Protein AF-A0A919SWR2-F1 (afdb_monomer)

Mean predicted aligned error: 5.33 Å

Sequence (78 aa):
MGDLKAGGVVHVGRAASVQFTGPASFDFRIIAVDSRPTYNGWVWLDGYQLDRRGQAQHRRRIFVCAAGLRPAVIPETA

Nearest PDB structures (foldseek):
  7yta-assembly3_C  TM=5.351E-01  e=4.157E-02  Nicotiana tabacum
  6rk3-assembly1_A  TM=5.649E-01  e=2.107E-01  Staphylococcus aureus
  4v93-assembly1_C2  TM=3.807E-01  e=2.631E+00  Lumbricus terrestris
  4u8u-assembly1_O  TM=3.973E-01  e=4.799E+00  Glossoscolex paulistus
  5m3l-assembly1_O  TM=3.340E-01  e=6.481E+00  Lumbricus terrestris

Radius of gyration: 11.74 Å; Cα contacts (8 Å, |Δi|>4): 171; chains: 1; bounding box: 32×23×30 Å

Organism: NCBI:txid113560

Foldseek 3Di:
DPDPDQQFKKWDEVLFPVCCHDPNIFIWGFHDKDPPCPDPQKTKTWTFTADLQRDGDDTDIDITRNVSIGGDDHPDPD

Secondary structure (DSSP, 8-state):
-----TT-EEEE-TTT-GGG-GGG-EEEEEEEEE---SSTTEEEEEEEEE-TTS-EEEEEEEEEEGGG-EE--PPP--

Structure (mmCIF, N/CA/C/O backbone):
data_AF-A0A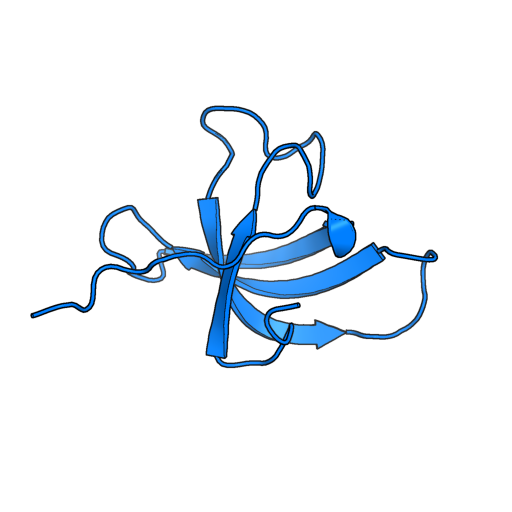919SWR2-F1
#
_entry.id   AF-A0A919SWR2-F1
#
loop_
_atom_site.group_PDB
_atom_site.id
_atom_site.type_symbol
_atom_site.label_atom_id
_atom_site.label_alt_id
_atom_site.label_comp_id
_atom_site.label_asym_id
_atom_site.label_entity_id
_atom_site.label_seq_id
_atom_site.pdbx_PDB_ins_code
_atom_site.Cartn_x
_atom_site.Cartn_y
_atom_site.Cartn_z
_atom_site.occupancy
_atom_site.B_iso_or_equiv
_atom_site.auth_seq_id
_atom_site.auth_comp_id
_atom_site.auth_asym_id
_atom_site.auth_atom_id
_atom_site.pdbx_PDB_model_num
ATOM 1 N N . MET A 1 1 ? -0.969 -14.847 -5.400 1.00 43.97 1 MET A N 1
ATOM 2 C CA . MET A 1 1 ? -0.618 -13.415 -5.317 1.00 43.97 1 MET A CA 1
ATOM 3 C C . MET A 1 1 ? -1.945 -12.676 -5.291 1.00 43.97 1 MET A C 1
ATOM 5 O O . MET A 1 1 ? -2.651 -12.777 -6.279 1.00 43.97 1 MET A O 1
ATOM 9 N N . GLY A 1 2 ? -2.376 -12.106 -4.161 1.00 52.66 2 GLY A N 1
ATOM 10 C CA . GLY A 1 2 ? -3.673 -11.414 -4.121 1.00 52.66 2 GLY A CA 1
ATOM 11 C C . GLY A 1 2 ? -3.660 -10.273 -5.133 1.00 52.66 2 GLY A C 1
ATOM 12 O O . GLY A 1 2 ? -2.720 -9.480 -5.114 1.00 52.66 2 GLY A O 1
ATOM 13 N N . ASP A 1 3 ? -4.622 -10.250 -6.054 1.00 65.62 3 ASP A N 1
ATOM 14 C CA . ASP A 1 3 ? -4.642 -9.286 -7.152 1.00 65.62 3 ASP A CA 1
ATOM 15 C C . ASP A 1 3 ? -4.571 -7.858 -6.603 1.00 65.62 3 ASP A C 1
ATOM 17 O O . ASP A 1 3 ? -5.463 -7.414 -5.875 1.00 65.62 3 ASP A O 1
ATOM 21 N N . LEU A 1 4 ? -3.508 -7.130 -6.950 1.00 84.31 4 LEU A N 1
ATOM 22 C CA . LEU A 1 4 ? -3.436 -5.688 -6.740 1.00 84.31 4 LEU A CA 1
ATOM 23 C C . LEU A 1 4 ? -4.452 -5.042 -7.681 1.00 84.31 4 LEU A C 1
ATOM 25 O O . LEU A 1 4 ? -4.150 -4.724 -8.828 1.00 84.31 4 LEU A O 1
ATOM 29 N N . LYS A 1 5 ? -5.684 -4.907 -7.199 1.00 88.62 5 LYS A N 1
ATOM 30 C CA . LYS A 1 5 ? -6.821 -4.356 -7.934 1.00 88.62 5 LYS A CA 1
ATOM 31 C C . LYS A 1 5 ? -7.617 -3.408 -7.053 1.00 88.62 5 LYS A C 1
ATOM 33 O O . LYS A 1 5 ? -7.541 -3.470 -5.826 1.00 88.62 5 LYS A O 1
A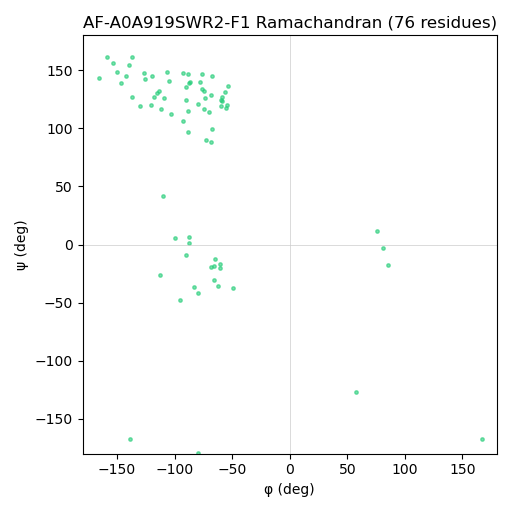TOM 38 N N . ALA A 1 6 ? -8.417 -2.560 -7.688 1.00 89.62 6 ALA A N 1
ATOM 39 C CA . ALA A 1 6 ? -9.381 -1.727 -6.985 1.00 89.62 6 ALA A CA 1
ATOM 40 C C . ALA A 1 6 ? -10.297 -2.584 -6.088 1.00 89.62 6 ALA A C 1
ATOM 42 O O . ALA A 1 6 ? -10.743 -3.661 -6.483 1.00 89.62 6 ALA A O 1
ATOM 43 N N . GLY A 1 7 ? -10.538 -2.117 -4.864 1.00 89.62 7 GLY A N 1
ATOM 44 C CA . GLY A 1 7 ? -11.272 -2.832 -3.818 1.00 89.62 7 GLY A CA 1
ATOM 45 C C . GLY A 1 7 ? -10.420 -3.799 -2.989 1.00 89.62 7 GLY A C 1
ATOM 46 O O . GLY A 1 7 ? -10.826 -4.157 -1.886 1.00 89.62 7 GLY A O 1
ATOM 47 N N . GLY A 1 8 ? -9.231 -4.187 -3.463 1.00 91.19 8 GLY A N 1
ATOM 48 C CA . GLY A 1 8 ? -8.303 -5.018 -2.700 1.00 91.19 8 GLY A CA 1
ATOM 49 C C . GLY A 1 8 ? -7.736 -4.275 -1.490 1.00 91.19 8 GLY A C 1
ATOM 50 O O . GLY A 1 8 ? -7.486 -3.069 -1.555 1.00 91.19 8 GLY A O 1
ATOM 51 N N . VAL A 1 9 ? -7.514 -4.993 -0.388 1.00 93.25 9 VAL A N 1
ATOM 52 C CA . VAL A 1 9 ? -6.862 -4.441 0.805 1.00 93.25 9 VAL A CA 1
ATOM 53 C C . VAL A 1 9 ? -5.563 -5.182 1.074 1.00 93.25 9 VAL A C 1
ATOM 55 O O . VAL A 1 9 ? -5.523 -6.413 1.136 1.00 93.25 9 VAL A O 1
ATOM 58 N N . VAL A 1 10 ? -4.490 -4.412 1.210 1.00 93.56 10 VAL A N 1
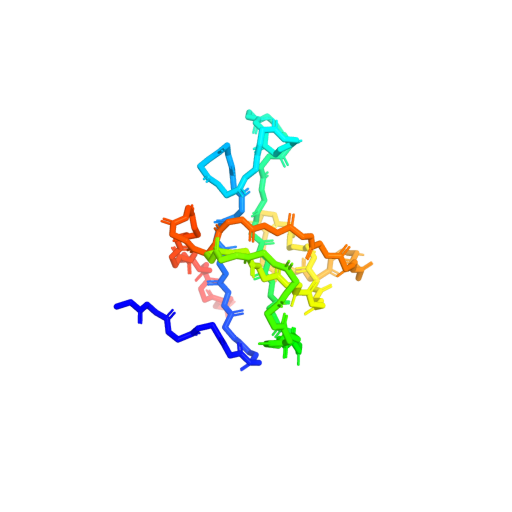ATOM 59 C CA . VAL A 1 10 ? -3.136 -4.920 1.415 1.00 93.56 10 VAL A CA 1
ATOM 60 C C . VAL A 1 10 ? -2.511 -4.297 2.649 1.00 93.56 10 VAL A C 1
ATOM 62 O O . VAL A 1 10 ? -2.690 -3.113 2.918 1.00 93.56 10 VAL A O 1
ATOM 65 N N . HIS A 1 11 ? -1.741 -5.090 3.378 1.00 94.00 11 HIS A N 1
ATOM 66 C CA . HIS A 1 11 ? -0.895 -4.614 4.449 1.00 94.00 11 HIS A CA 1
ATOM 67 C C . HIS A 1 11 ? 0.388 -4.024 3.859 1.00 94.00 11 HIS A C 1
ATOM 69 O O . HIS A 1 11 ? 1.151 -4.710 3.164 1.00 94.00 11 HIS A O 1
ATOM 75 N N . VAL A 1 12 ? 0.624 -2.747 4.147 1.00 94.50 12 VAL A N 1
ATOM 76 C CA . VAL A 1 12 ? 1.801 -1.991 3.728 1.00 94.50 12 VAL A CA 1
ATOM 77 C C . VAL A 1 12 ? 2.741 -1.873 4.921 1.00 94.50 12 VAL A C 1
ATOM 79 O O . VAL A 1 12 ? 2.451 -1.193 5.904 1.00 94.50 12 VAL A O 1
ATOM 82 N N . GLY A 1 13 ? 3.888 -2.540 4.821 1.00 93.38 13 GLY A N 1
ATOM 83 C CA . GLY A 1 13 ? 4.912 -2.544 5.862 1.00 93.38 13 GLY A CA 1
ATOM 84 C C . GLY A 1 13 ? 6.326 -2.447 5.294 1.00 93.38 13 GLY A C 1
ATOM 85 O O . GLY A 1 13 ? 6.518 -2.218 4.098 1.00 93.38 13 GLY A O 1
ATOM 86 N N . ARG A 1 14 ? 7.331 -2.704 6.139 1.00 93.31 14 ARG A N 1
ATOM 87 C CA . ARG A 1 14 ? 8.764 -2.617 5.787 1.00 93.31 14 ARG A CA 1
ATOM 88 C C . ARG A 1 14 ? 9.143 -3.345 4.491 1.00 93.31 14 ARG A C 1
ATOM 90 O O . ARG A 1 14 ? 9.995 -2.860 3.756 1.00 93.31 14 ARG A O 1
ATOM 97 N N . ALA A 1 15 ? 8.534 -4.501 4.219 1.00 91.38 15 ALA A N 1
ATOM 98 C CA . ALA A 1 15 ? 8.810 -5.281 3.012 1.00 91.38 15 ALA A CA 1
ATOM 99 C C . ALA A 1 15 ? 8.374 -4.556 1.725 1.00 91.38 15 ALA A C 1
ATOM 101 O O . ALA A 1 15 ? 8.996 -4.738 0.683 1.00 91.38 15 ALA A O 1
ATOM 102 N N . ALA A 1 16 ? 7.327 -3.729 1.800 1.00 92.00 16 ALA A N 1
ATOM 103 C CA . ALA A 1 16 ? 6.817 -2.941 0.683 1.00 92.00 16 ALA A CA 1
ATOM 104 C C . ALA A 1 16 ? 7.601 -1.629 0.506 1.00 92.00 16 ALA A C 1
ATOM 106 O O . ALA A 1 16 ? 7.833 -1.192 -0.617 1.00 92.00 16 ALA A O 1
ATOM 107 N N . SER A 1 17 ? 8.024 -0.996 1.603 1.00 91.44 17 SER A N 1
ATOM 108 C CA . SER A 1 17 ? 8.961 0.134 1.599 1.00 91.44 17 SER A CA 1
ATOM 109 C C . SER A 1 17 ? 9.488 0.384 3.012 1.00 91.44 17 SER A C 1
ATOM 111 O O . SER A 1 17 ? 8.746 0.293 3.991 1.00 91.44 17 SER A O 1
ATOM 113 N N . VAL A 1 18 ? 10.762 0.769 3.129 1.00 88.19 18 VAL A N 1
ATOM 114 C CA . VAL A 1 18 ? 11.406 1.089 4.418 1.00 88.19 18 VAL A CA 1
ATOM 115 C C . VAL A 1 18 ? 10.737 2.252 5.160 1.00 88.19 18 VAL A C 1
ATOM 117 O O . VAL A 1 18 ? 10.866 2.349 6.377 1.00 88.19 18 VAL A O 1
ATOM 120 N N . GLN A 1 19 ? 9.979 3.091 4.447 1.00 89.88 19 GLN A N 1
ATOM 121 C CA . GLN A 1 19 ? 9.227 4.214 5.015 1.00 89.88 19 GLN A CA 1
ATOM 122 C C . GLN A 1 19 ? 8.048 3.762 5.898 1.00 89.88 19 GLN A C 1
ATOM 124 O O . GLN A 1 19 ? 7.575 4.534 6.726 1.00 89.88 19 GLN A O 1
ATOM 129 N N . PHE A 1 20 ? 7.590 2.513 5.761 1.00 89.81 20 PHE A N 1
ATOM 130 C CA . PHE A 1 20 ? 6.414 1.975 6.458 1.00 89.81 20 PHE 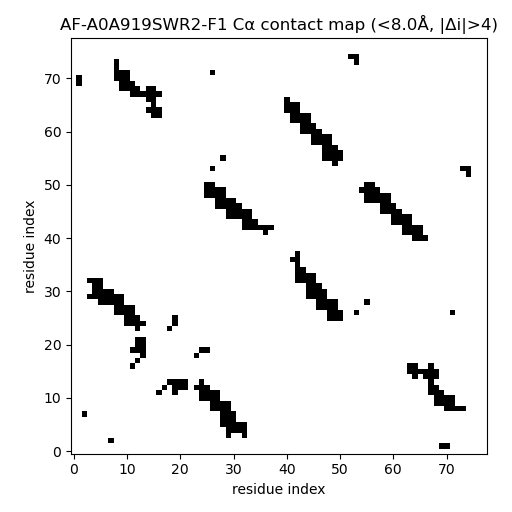A CA 1
ATOM 131 C C . PHE A 1 20 ? 6.796 0.929 7.516 1.00 89.81 20 PHE A C 1
ATOM 133 O O . PHE A 1 20 ? 6.185 -0.132 7.630 1.00 89.81 20 PHE A O 1
ATOM 140 N N . THR A 1 21 ? 7.866 1.182 8.272 1.00 88.00 21 THR A N 1
ATOM 141 C CA . THR A 1 21 ? 8.343 0.258 9.312 1.00 88.00 21 THR A CA 1
ATOM 142 C C . THR A 1 21 ? 7.673 0.505 10.670 1.00 88.00 21 THR A C 1
ATOM 144 O O . THR A 1 21 ? 7.363 1.640 11.033 1.00 88.00 21 THR A O 1
ATOM 147 N N . GLY A 1 22 ? 7.469 -0.564 11.446 1.00 88.12 22 GLY A N 1
ATOM 148 C CA . GLY A 1 22 ? 6.956 -0.488 12.816 1.00 88.12 22 GLY A CA 1
ATOM 149 C C . GLY A 1 22 ? 5.585 0.207 12.913 1.00 88.12 22 GLY A C 1
ATOM 150 O O . GLY A 1 22 ? 4.666 -0.192 12.191 1.00 88.12 22 GLY A O 1
ATOM 151 N N . PRO A 1 23 ? 5.426 1.243 13.764 1.00 88.31 23 PRO A N 1
ATOM 152 C CA . PRO A 1 23 ? 4.159 1.967 13.935 1.00 88.31 23 PRO A CA 1
ATOM 153 C C . PRO A 1 23 ? 3.630 2.650 12.666 1.00 88.31 23 PRO A C 1
ATOM 155 O O . PRO A 1 23 ? 2.461 3.017 12.622 1.00 88.31 23 PRO A O 1
ATOM 158 N N . ALA A 1 24 ? 4.480 2.834 11.650 1.00 88.19 24 ALA A N 1
ATOM 159 C CA . ALA A 1 24 ? 4.109 3.434 10.372 1.00 88.19 24 ALA A CA 1
ATOM 160 C C . ALA A 1 24 ? 3.559 2.418 9.352 1.00 88.19 24 ALA A C 1
ATOM 162 O O . ALA A 1 24 ? 3.256 2.809 8.226 1.00 88.19 24 ALA A O 1
ATOM 163 N N . SER A 1 25 ? 3.453 1.134 9.711 1.00 92.25 25 SER A N 1
ATOM 164 C CA . SER A 1 25 ? 2.756 0.131 8.895 1.00 92.25 25 SER A CA 1
ATOM 165 C C . SER A 1 25 ? 1.238 0.276 9.022 1.00 92.25 25 SER A C 1
ATOM 167 O O . SER A 1 25 ? 0.725 0.682 10.066 1.00 92.25 25 SER A O 1
ATOM 169 N N . PHE A 1 26 ? 0.508 -0.022 7.950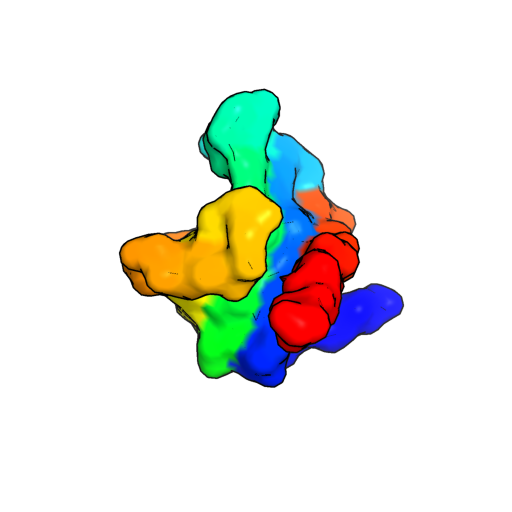 1.00 92.94 26 PHE A N 1
ATOM 170 C CA . PHE A 1 26 ? -0.947 0.127 7.916 1.00 92.94 26 PHE A CA 1
ATOM 171 C C . PHE A 1 26 ? -1.588 -0.741 6.836 1.00 92.94 26 PHE A C 1
ATOM 173 O O . PHE A 1 26 ? -0.939 -1.138 5.869 1.00 92.94 26 PHE A O 1
ATOM 180 N N . ASP A 1 27 ? -2.891 -0.970 6.975 1.00 94.12 27 ASP A N 1
ATOM 181 C CA . ASP A 1 27 ? -3.696 -1.591 5.929 1.00 94.12 27 ASP A CA 1
ATOM 182 C C . ASP A 1 27 ? -4.196 -0.532 4.949 1.00 94.12 27 ASP A C 1
ATOM 184 O O . ASP A 1 27 ? -4.568 0.583 5.327 1.00 94.12 27 ASP A O 1
ATOM 188 N N . PHE A 1 28 ? -4.173 -0.870 3.667 1.00 94.69 28 PHE A N 1
ATOM 189 C CA . PHE A 1 28 ? -4.425 0.058 2.581 1.00 94.69 28 PHE A CA 1
ATOM 190 C C . PHE A 1 28 ? -5.449 -0.510 1.611 1.00 94.69 28 PHE A C 1
ATOM 192 O O . PHE A 1 28 ? -5.218 -1.552 0.995 1.00 94.69 28 PHE A O 1
ATOM 199 N N . ARG A 1 29 ? -6.576 0.189 1.455 1.00 94.88 29 ARG A N 1
ATOM 200 C CA . ARG A 1 29 ? -7.601 -0.150 0.465 1.00 94.88 29 ARG A CA 1
ATOM 201 C C . ARG A 1 29 ? -7.285 0.528 -0.855 1.00 94.88 29 ARG A C 1
ATOM 203 O O . ARG A 1 29 ? -7.338 1.752 -0.950 1.00 94.88 29 ARG A O 1
ATOM 210 N N . ILE A 1 30 ? -7.005 -0.278 -1.867 1.00 94.69 30 ILE A N 1
ATOM 211 C CA . ILE A 1 30 ? -6.665 0.158 -3.217 1.00 94.69 30 ILE A CA 1
ATOM 212 C C . ILE A 1 30 ? -7.933 0.655 -3.914 1.00 94.69 30 ILE A C 1
ATOM 214 O O . ILE A 1 30 ? -8.951 -0.033 -3.921 1.00 94.69 30 ILE A O 1
ATOM 218 N N . ILE A 1 31 ? -7.871 1.826 -4.543 1.00 94.94 31 ILE A N 1
ATOM 219 C CA . ILE A 1 31 ? -8.919 2.308 -5.461 1.00 94.94 31 ILE A CA 1
ATOM 220 C C . ILE A 1 31 ? -8.426 2.381 -6.902 1.00 94.94 31 ILE A C 1
ATOM 222 O O . ILE A 1 31 ? -9.222 2.252 -7.825 1.00 94.94 31 ILE A O 1
ATOM 226 N N . ALA A 1 32 ? -7.119 2.556 -7.099 1.00 93.00 32 ALA A N 1
ATOM 227 C CA . ALA A 1 32 ? -6.491 2.512 -8.408 1.00 93.00 32 ALA A CA 1
ATOM 228 C C . ALA A 1 32 ? -5.052 2.005 -8.298 1.00 93.00 32 ALA A C 1
ATOM 230 O O . ALA A 1 32 ? -4.359 2.242 -7.306 1.00 93.00 32 ALA A O 1
ATOM 231 N N . VAL A 1 33 ? -4.615 1.328 -9.355 1.00 90.94 33 VAL A N 1
ATOM 232 C CA . VAL A 1 33 ? -3.244 0.857 -9.538 1.00 90.94 33 VAL A CA 1
ATOM 233 C C . VAL A 1 33 ? -2.726 1.495 -10.812 1.00 90.94 33 VAL A C 1
ATOM 235 O O . VAL A 1 33 ? -3.315 1.304 -11.875 1.00 90.94 33 VAL A O 1
ATOM 238 N N . ASP A 1 34 ? -1.649 2.265 -10.707 1.00 88.56 34 ASP A N 1
ATOM 239 C CA . ASP A 1 34 ? -0.927 2.732 -11.885 1.00 88.56 34 ASP A CA 1
ATOM 240 C C . ASP A 1 34 ? 0.189 1.726 -12.177 1.00 88.56 34 ASP A C 1
ATOM 242 O O . ASP A 1 34 ? 1.172 1.612 -11.441 1.00 88.56 34 ASP A O 1
ATOM 246 N N . SER A 1 35 ? -0.033 0.944 -13.233 1.00 69.56 35 SER A N 1
ATOM 247 C CA . SER A 1 35 ? 0.842 -0.131 -13.693 1.00 69.56 35 SER A CA 1
ATOM 248 C C . SER A 1 35 ? 1.932 0.343 -14.653 1.00 69.56 35 SER A C 1
ATOM 250 O O . SER A 1 35 ? 2.649 -0.496 -15.204 1.00 69.56 35 SER A O 1
ATOM 252 N N . ARG A 1 36 ? 2.088 1.657 -14.880 1.00 78.00 36 ARG A N 1
ATOM 253 C CA . ARG A 1 36 ? 3.192 2.165 -15.701 1.00 78.00 36 ARG A CA 1
ATOM 254 C C . ARG A 1 36 ? 4.518 1.725 -15.073 1.00 78.00 36 ARG A C 1
ATOM 256 O O . ARG A 1 36 ? 4.766 2.040 -13.908 1.00 78.00 36 ARG A O 1
ATOM 263 N N . PRO A 1 37 ? 5.384 1.021 -15.819 1.00 63.03 37 PRO A N 1
ATOM 264 C CA . PRO A 1 37 ? 6.643 0.534 -15.283 1.00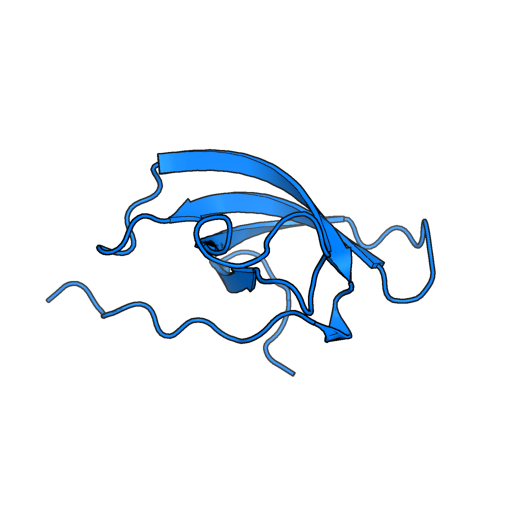 63.03 37 PRO A CA 1
ATOM 265 C C . PRO A 1 37 ? 7.605 1.713 -15.105 1.00 63.03 37 PRO A C 1
ATOM 267 O O . PRO A 1 37 ? 8.346 2.064 -16.016 1.00 63.03 37 PRO A O 1
ATOM 270 N N . THR A 1 38 ? 7.583 2.354 -13.934 1.00 64.00 38 THR A N 1
ATOM 271 C CA . THR A 1 38 ? 8.601 3.348 -13.560 1.00 64.00 38 THR A CA 1
ATOM 272 C C . THR A 1 38 ? 9.877 2.664 -13.082 1.00 64.00 38 THR A C 1
ATOM 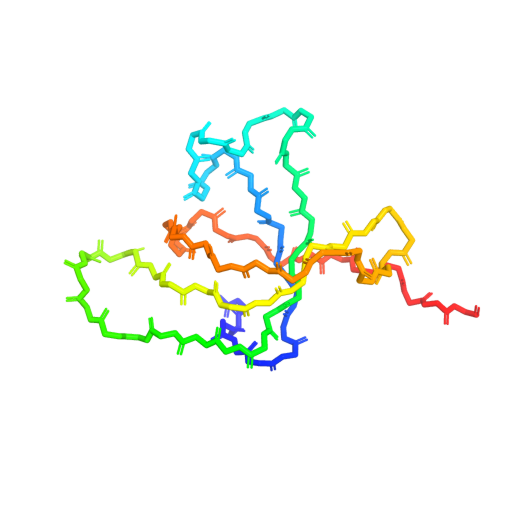274 O O . THR A 1 38 ? 10.967 3.066 -13.469 1.00 64.00 38 THR A O 1
ATOM 277 N N . TYR A 1 39 ? 9.749 1.597 -12.290 1.00 72.56 39 TYR A N 1
ATOM 278 C CA . TYR A 1 39 ? 10.853 0.740 -11.856 1.00 72.56 39 TYR A CA 1
ATOM 279 C C . TYR A 1 39 ? 10.356 -0.700 -11.726 1.00 72.56 39 TYR A C 1
ATOM 281 O O . TYR A 1 39 ? 9.252 -0.932 -11.234 1.00 72.56 39 TYR A O 1
ATOM 289 N N . ASN A 1 40 ? 11.162 -1.671 -12.163 1.00 78.81 40 ASN A N 1
ATOM 290 C CA . ASN A 1 40 ? 10.762 -3.078 -12.153 1.00 78.81 40 ASN A CA 1
ATOM 291 C C . ASN A 1 40 ? 10.423 -3.546 -10.723 1.00 78.81 40 ASN A C 1
ATOM 293 O O . ASN A 1 40 ? 11.214 -3.354 -9.800 1.00 78.81 40 ASN A O 1
ATOM 297 N N . GLY A 1 41 ? 9.238 -4.134 -10.540 1.00 84.94 41 GLY A N 1
ATOM 298 C CA . GLY A 1 41 ? 8.739 -4.613 -9.245 1.00 84.94 41 GLY A CA 1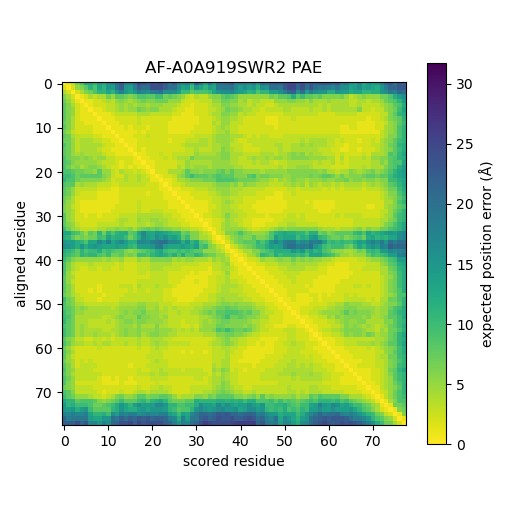
ATOM 299 C C . GLY A 1 41 ? 8.122 -3.548 -8.326 1.00 84.94 41 GLY A C 1
ATOM 300 O O . GLY A 1 41 ? 7.603 -3.906 -7.266 1.00 84.94 41 GLY A O 1
ATOM 301 N N . TRP A 1 42 ? 8.132 -2.271 -8.719 1.00 89.69 42 TRP A N 1
ATOM 302 C CA . TRP A 1 42 ? 7.496 -1.183 -7.975 1.00 89.69 42 TRP A CA 1
ATOM 303 C C . TRP A 1 42 ? 6.216 -0.705 -8.652 1.00 89.69 42 TRP A C 1
ATOM 305 O O . TRP A 1 42 ? 6.091 -0.736 -9.873 1.00 89.69 42 TRP A O 1
ATOM 315 N N . VAL A 1 43 ? 5.268 -0.245 -7.842 1.00 91.06 43 VAL A N 1
ATOM 316 C CA . VAL A 1 43 ? 3.941 0.159 -8.301 1.00 91.06 43 VAL A CA 1
ATOM 317 C C . VAL A 1 43 ? 3.446 1.379 -7.536 1.00 91.06 43 VAL A C 1
ATOM 319 O O . VAL A 1 43 ? 3.712 1.543 -6.341 1.00 91.06 43 VAL A O 1
ATOM 322 N N . TRP A 1 44 ? 2.707 2.233 -8.238 1.00 92.69 44 TRP A N 1
ATOM 323 C CA . TRP A 1 44 ? 1.963 3.330 -7.639 1.00 92.69 44 TRP A CA 1
ATOM 324 C C . TRP A 1 44 ? 0.553 2.861 -7.278 1.00 92.69 44 TRP A C 1
ATOM 326 O O . TRP A 1 44 ? -0.198 2.390 -8.133 1.00 92.69 44 TRP A O 1
ATOM 336 N N . LEU A 1 45 ? 0.181 3.016 -6.008 1.00 93.25 45 LEU A N 1
ATOM 337 C CA . LEU A 1 45 ? -1.162 2.723 -5.514 1.00 93.25 45 LEU A CA 1
ATOM 338 C C . LEU A 1 45 ? -1.839 4.014 -5.061 1.00 93.25 45 LEU A C 1
ATOM 340 O O . LEU A 1 45 ? -1.258 4.789 -4.303 1.00 93.25 45 LEU A O 1
ATOM 344 N N . ASP A 1 46 ? -3.076 4.223 -5.498 1.00 95.19 46 ASP A N 1
ATOM 345 C CA . ASP A 1 46 ? -3.987 5.233 -4.956 1.00 95.19 46 ASP A CA 1
ATOM 346 C C . ASP A 1 46 ? -5.029 4.511 -4.104 1.00 95.19 46 ASP A C 1
ATOM 348 O O . ASP A 1 46 ? -5.490 3.420 -4.464 1.00 95.19 46 ASP A O 1
ATOM 352 N N . GLY A 1 47 ? -5.405 5.094 -2.972 1.00 95.50 47 GLY A N 1
ATOM 353 C CA . GLY A 1 47 ? -6.278 4.414 -2.028 1.00 95.50 47 GLY A CA 1
ATOM 354 C C . GLY A 1 47 ? -6.357 5.072 -0.667 1.00 95.50 47 GLY A C 1
ATOM 355 O O . GLY A 1 47 ? -5.926 6.211 -0.475 1.00 95.50 47 GLY A O 1
ATOM 356 N N . TYR A 1 48 ? -6.920 4.334 0.281 1.00 96.06 48 TYR A N 1
ATOM 357 C CA . TYR A 1 48 ? -7.167 4.799 1.637 1.00 96.06 48 TYR A CA 1
ATOM 358 C C . TYR A 1 48 ? -6.349 4.013 2.651 1.00 96.06 48 TYR A C 1
ATOM 360 O O . TYR A 1 48 ? -6.393 2.784 2.670 1.00 96.06 48 TYR A O 1
ATOM 368 N N . GLN A 1 49 ? -5.654 4.725 3.535 1.00 94.38 49 GLN A N 1
ATOM 369 C CA . GLN A 1 49 ? -5.157 4.144 4.774 1.00 94.38 49 GLN A CA 1
ATOM 370 C C . GLN A 1 49 ? -6.345 3.819 5.677 1.00 94.38 49 GLN A C 1
ATOM 372 O O . GLN A 1 49 ? -7.189 4.686 5.932 1.00 94.38 49 GLN A O 1
ATOM 377 N N . LEU A 1 50 ? -6.383 2.583 6.157 1.00 93.00 50 LEU A N 1
ATOM 378 C CA . LEU A 1 50 ? -7.393 2.104 7.080 1.00 93.00 50 LEU A CA 1
ATOM 379 C C . LEU A 1 50 ? -6.924 2.271 8.529 1.00 93.00 50 LEU A C 1
ATOM 381 O O . LEU A 1 50 ? -5.728 2.203 8.829 1.00 93.00 50 LEU A O 1
ATOM 385 N N . ASP A 1 51 ? -7.870 2.517 9.431 1.00 88.56 51 ASP A N 1
ATOM 386 C CA . ASP A 1 51 ? -7.646 2.380 10.867 1.00 88.56 51 ASP A CA 1
ATOM 387 C C . ASP A 1 51 ? -7.722 0.910 11.317 1.00 88.56 51 ASP A C 1
ATOM 389 O O . ASP A 1 51 ? -7.972 -0.007 10.533 1.00 88.56 51 ASP A O 1
ATOM 393 N N . ARG A 1 52 ? -7.550 0.678 12.623 1.00 84.19 52 ARG A N 1
ATOM 394 C CA . ARG A 1 52 ? -7.663 -0.662 13.226 1.00 84.19 52 ARG A CA 1
ATOM 395 C C . ARG A 1 52 ? -9.072 -1.269 13.141 1.00 84.19 52 ARG A C 1
ATOM 397 O O . ARG A 1 52 ? -9.228 -2.446 13.439 1.00 84.19 52 ARG A O 1
ATOM 404 N N . ARG A 1 53 ? -10.087 -0.479 12.784 1.00 85.50 53 ARG A N 1
ATOM 405 C CA . ARG A 1 53 ? -11.481 -0.899 12.579 1.00 85.50 53 ARG A CA 1
ATOM 406 C C . ARG A 1 53 ? -11.804 -1.096 11.090 1.00 85.50 53 ARG A C 1
ATOM 408 O O . ARG A 1 53 ? -12.961 -1.322 10.748 1.00 85.50 53 ARG A O 1
ATOM 415 N N . GLY A 1 54 ? -10.815 -0.983 10.198 1.00 85.19 54 GLY A N 1
ATOM 416 C CA . GLY A 1 54 ? -11.000 -1.108 8.752 1.00 85.19 54 GLY A CA 1
ATOM 417 C C . GLY A 1 54 ? -11.654 0.109 8.085 1.00 85.19 54 GLY A C 1
ATOM 418 O O . GLY A 1 54 ? -12.049 0.020 6.920 1.00 85.19 54 GLY A O 1
ATOM 419 N N . GLN A 1 55 ? -11.771 1.239 8.789 1.00 89.31 55 GLN A N 1
ATOM 420 C CA . GLN A 1 55 ? -12.376 2.467 8.276 1.00 89.31 55 GLN A CA 1
ATOM 421 C C . GLN A 1 55 ? -11.344 3.330 7.552 1.00 89.31 55 GLN A C 1
ATOM 423 O O . GLN A 1 55 ? -10.206 3.478 7.996 1.00 89.31 55 GLN A O 1
ATOM 428 N N . ALA A 1 56 ? -11.744 3.921 6.426 1.00 92.81 56 ALA A N 1
ATOM 429 C CA . ALA A 1 56 ? -10.883 4.796 5.641 1.00 92.81 56 ALA A CA 1
ATOM 430 C C . ALA A 1 56 ? -10.640 6.124 6.376 1.00 92.81 56 ALA A C 1
ATOM 432 O O . ALA A 1 56 ? -11.563 6.918 6.530 1.00 92.81 56 ALA A O 1
ATOM 433 N N . GLN A 1 57 ? -9.395 6.387 6.784 1.00 92.62 57 GLN A N 1
ATOM 434 C CA . GLN A 1 57 ? -9.024 7.652 7.434 1.00 92.62 57 GLN A CA 1
ATOM 435 C C . GLN A 1 57 ? -8.451 8.674 6.455 1.00 92.62 57 GLN A C 1
ATOM 437 O O . GLN A 1 57 ? -8.839 9.838 6.460 1.00 92.62 57 GLN A O 1
ATOM 442 N N . HIS A 1 58 ? -7.510 8.250 5.607 1.00 92.69 58 HIS A N 1
ATOM 443 C CA . HIS A 1 58 ? -6.771 9.168 4.741 1.00 92.69 58 HIS A CA 1
ATOM 444 C C . HIS A 1 58 ? -6.617 8.605 3.338 1.00 92.69 58 HIS A C 1
ATOM 446 O O . HIS A 1 58 ? -6.079 7.511 3.168 1.00 92.69 58 HIS A O 1
ATOM 452 N N . ARG A 1 59 ? -7.015 9.383 2.327 1.00 95.25 59 ARG A N 1
ATOM 453 C CA . ARG A 1 59 ? -6.660 9.091 0.937 1.00 95.25 59 ARG A CA 1
ATOM 454 C C . ARG A 1 59 ? -5.206 9.471 0.689 1.00 95.25 59 ARG A C 1
ATOM 456 O O . ARG A 1 59 ? -4.778 10.556 1.075 1.00 95.25 59 ARG A O 1
ATOM 463 N N . ARG A 1 60 ? -4.445 8.593 0.045 1.00 94.56 60 ARG A N 1
ATOM 464 C CA . ARG A 1 60 ? -3.040 8.835 -0.290 1.00 94.56 60 ARG A CA 1
ATOM 465 C C . ARG A 1 60 ? -2.618 8.042 -1.518 1.00 94.56 60 ARG A C 1
ATOM 467 O O . ARG A 1 60 ? -3.195 7.004 -1.833 1.00 94.56 60 ARG A O 1
ATOM 474 N N . ARG A 1 61 ? -1.578 8.543 -2.179 1.00 94.69 61 ARG A N 1
ATOM 475 C CA . ARG A 1 61 ? -0.877 7.856 -3.258 1.00 94.69 61 ARG A CA 1
ATOM 476 C C . ARG A 1 61 ? 0.505 7.440 -2.763 1.00 94.69 61 ARG A C 1
ATOM 478 O O . ARG A 1 61 ? 1.236 8.280 -2.245 1.00 94.69 61 ARG A O 1
ATOM 485 N N . ILE A 1 62 ? 0.842 6.159 -2.890 1.00 92.94 62 ILE A N 1
ATOM 486 C CA . ILE A 1 62 ? 2.086 5.570 -2.375 1.00 92.94 62 ILE A CA 1
ATOM 487 C C . ILE A 1 62 ? 2.843 4.834 -3.482 1.00 92.94 62 ILE A C 1
ATOM 489 O O . ILE A 1 62 ? 2.225 4.260 -4.376 1.00 92.94 62 ILE A O 1
ATOM 493 N N . PHE A 1 63 ? 4.173 4.832 -3.396 1.00 92.12 63 PHE A N 1
ATOM 494 C CA . PHE A 1 63 ? 5.054 4.067 -4.278 1.00 92.12 63 PHE A CA 1
ATOM 495 C C . PHE A 1 63 ? 5.726 2.952 -3.479 1.00 92.12 63 PHE A C 1
ATOM 497 O O . PHE A 1 63 ? 6.435 3.223 -2.506 1.00 92.12 63 PHE A O 1
ATOM 504 N N . VAL A 1 64 ? 5.452 1.700 -3.843 1.00 92.44 64 VAL A N 1
ATOM 505 C CA . VAL A 1 64 ? 5.821 0.520 -3.046 1.00 92.44 64 VAL A CA 1
ATOM 506 C C . VAL A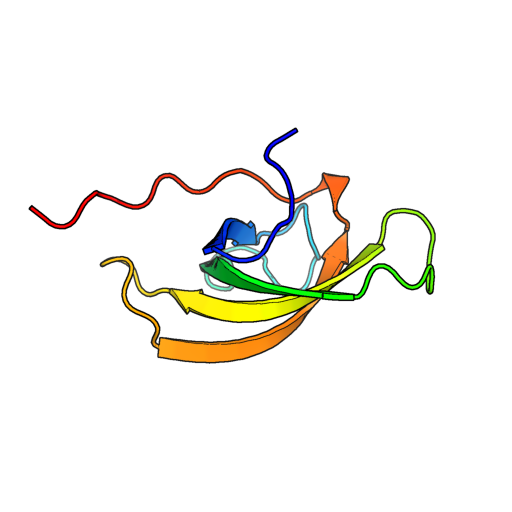 1 64 ? 6.322 -0.626 -3.915 1.00 92.44 64 VAL A C 1
ATOM 508 O O . VAL A 1 64 ? 5.938 -0.759 -5.075 1.00 92.44 64 VAL A O 1
ATOM 511 N N . CYS A 1 65 ? 7.150 -1.487 -3.330 1.00 92.25 65 CYS A N 1
ATOM 512 C CA . CYS A 1 65 ? 7.548 -2.759 -3.912 1.00 92.25 65 CYS A CA 1
ATOM 513 C C . CYS A 1 65 ? 6.384 -3.757 -3.820 1.00 92.25 65 CYS A C 1
ATOM 515 O O . CYS A 1 65 ? 5.968 -4.141 -2.722 1.00 92.25 65 CYS A O 1
ATOM 517 N N . ALA A 1 66 ? 5.869 -4.200 -4.970 1.00 89.94 66 ALA A N 1
ATOM 518 C CA . ALA A 1 66 ? 4.703 -5.079 -5.053 1.00 89.94 66 ALA A CA 1
ATOM 519 C C . ALA A 1 66 ? 4.942 -6.438 -4.373 1.00 89.94 66 ALA A C 1
ATOM 521 O O . ALA A 1 66 ? 4.049 -6.963 -3.712 1.00 89.94 66 ALA A O 1
ATOM 522 N N . ALA A 1 67 ? 6.166 -6.971 -4.462 1.00 90.62 67 ALA A N 1
ATOM 523 C CA . ALA A 1 67 ? 6.553 -8.233 -3.825 1.00 90.62 67 ALA A CA 1
ATOM 524 C C . ALA A 1 67 ? 6.528 -8.176 -2.284 1.00 90.62 67 ALA A C 1
ATOM 526 O O . ALA A 1 67 ? 6.494 -9.212 -1.623 1.00 90.62 67 ALA A O 1
ATOM 527 N N . GLY A 1 68 ? 6.551 -6.972 -1.708 1.00 91.94 68 GLY A N 1
ATOM 528 C CA . GLY A 1 68 ? 6.493 -6.756 -0.267 1.00 91.94 68 GLY A CA 1
ATOM 529 C C . GLY A 1 68 ? 5.086 -6.599 0.305 1.00 91.94 68 GLY A C 1
ATOM 530 O O . GLY A 1 68 ? 4.937 -6.563 1.529 1.00 91.94 68 GLY A O 1
ATOM 531 N N . LEU A 1 69 ? 4.065 -6.484 -0.548 1.00 92.88 69 LEU A N 1
ATOM 532 C CA . LEU A 1 69 ? 2.675 -6.334 -0.129 1.00 92.88 69 LEU A CA 1
ATOM 533 C C . LEU A 1 69 ? 2.100 -7.679 0.308 1.00 92.88 69 LEU A C 1
ATOM 535 O O . LEU A 1 69 ? 2.332 -8.714 -0.317 1.00 92.88 69 LEU A O 1
ATOM 539 N N . ARG A 1 70 ? 1.317 -7.660 1.385 1.00 91.94 70 ARG A N 1
ATOM 540 C CA . ARG A 1 70 ? 0.621 -8.848 1.895 1.00 91.94 70 ARG A CA 1
ATOM 541 C C . ARG A 1 70 ? -0.885 -8.609 1.868 1.00 91.94 70 ARG A C 1
ATOM 543 O O . ARG A 1 70 ? -1.292 -7.480 2.116 1.00 91.94 70 ARG A O 1
ATOM 550 N N . PRO A 1 71 ? -1.726 -9.619 1.596 1.00 89.75 71 PRO A N 1
ATOM 551 C CA . PRO A 1 71 ? -3.167 -9.490 1.791 1.00 89.75 71 PRO A CA 1
ATOM 552 C C . PRO A 1 71 ? -3.463 -9.091 3.241 1.00 89.75 71 PRO A C 1
ATOM 554 O O . PRO A 1 71 ? -2.912 -9.697 4.161 1.00 89.75 71 PRO A O 1
ATOM 557 N N . ALA A 1 72 ? -4.296 -8.072 3.443 1.00 85.56 72 ALA A N 1
ATOM 558 C CA . ALA A 1 72 ? -4.769 -7.722 4.777 1.00 85.56 72 ALA A CA 1
ATOM 559 C C . ALA A 1 72 ? -6.060 -8.488 5.076 1.00 85.56 72 ALA A C 1
ATOM 561 O O . ALA A 1 72 ? -6.961 -8.554 4.238 1.00 85.56 72 ALA A O 1
ATOM 562 N N . VAL A 1 73 ? -6.156 -9.045 6.282 1.00 75.81 73 VAL A N 1
ATOM 563 C CA . VAL A 1 73 ? -7.413 -9.584 6.803 1.00 75.81 73 VAL A CA 1
ATOM 564 C C . VAL A 1 73 ? -8.128 -8.432 7.488 1.00 75.81 73 VAL A C 1
ATOM 566 O O . VAL A 1 73 ? -7.816 -8.083 8.623 1.00 75.81 73 VAL A O 1
ATOM 569 N N . ILE A 1 74 ? -9.054 -7.803 6.771 1.00 67.25 74 ILE A N 1
ATOM 570 C CA . ILE A 1 74 ? -9.954 -6.824 7.377 1.00 67.25 74 ILE A CA 1
ATOM 571 C C . ILE A 1 74 ? -10.963 -7.621 8.209 1.00 67.25 74 ILE A C 1
ATOM 573 O O . ILE A 1 74 ? -11.578 -8.531 7.649 1.00 67.25 74 ILE A O 1
ATOM 577 N N . PRO A 1 75 ? -11.155 -7.329 9.506 1.00 59.66 75 PRO A N 1
ATOM 578 C CA . PRO A 1 75 ? -12.290 -7.885 10.223 1.00 59.66 75 PRO A CA 1
ATOM 579 C C . PRO A 1 75 ? -13.562 -7.422 9.508 1.00 59.66 75 PRO A C 1
ATOM 581 O O . PRO A 1 75 ? -13.789 -6.218 9.354 1.00 59.66 75 PRO A O 1
ATOM 584 N N . GLU A 1 76 ? -14.346 -8.379 9.008 1.00 54.16 76 GLU A N 1
ATOM 585 C CA . GLU A 1 76 ? -15.677 -8.107 8.479 1.00 54.16 76 GLU A CA 1
ATOM 586 C C . GLU A 1 76 ? -16.440 -7.382 9.587 1.00 54.16 76 GLU A C 1
ATOM 588 O O . GLU A 1 76 ? -16.501 -7.850 10.726 1.00 54.16 76 GLU A O 1
ATOM 593 N N . THR A 1 77 ? -16.886 -6.163 9.299 1.00 51.53 77 THR A N 1
ATOM 594 C CA . THR A 1 77 ? -17.685 -5.403 10.255 1.00 51.53 77 THR A CA 1
ATOM 595 C C . THR A 1 77 ? -19.017 -6.139 10.376 1.00 51.53 77 THR A C 1
ATOM 597 O O . THR A 1 77 ? -19.839 -6.035 9.469 1.00 51.53 77 THR A O 1
ATOM 600 N N . ALA A 1 78 ? -19.159 -6.945 11.432 1.00 37.25 78 ALA A N 1
ATOM 601 C CA . ALA A 1 78 ? -20.432 -7.505 11.878 1.00 37.25 78 ALA A CA 1
ATOM 602 C C . ALA A 1 78 ? -21.382 -6.395 12.348 1.00 37.25 78 ALA A C 1
ATOM 604 O O . ALA A 1 78 ? -20.876 -5.377 12.883 1.00 37.25 78 ALA A O 1
#

pLDDT: mean 85.76, std 12.89, range [37.25, 96.06]

Solvent-accessible surface area (backbone atoms only — not comparable to full-atom values): 4457 Å² total; per-residue (Å²): 129,81,69,89,40,60,76,33,45,30,30,43,26,46,68,16,35,76,86,18,41,77,92,58,36,44,39,33,39,28,63,40,68,48,81,70,81,83,45,93,64,41,38,41,39,34,30,24,38,33,49,100,79,61,46,75,75,43,80,50,76,47,78,33,31,57,88,30,51,38,79,44,85,66,73,77,86,124